Protein AF-K1UBP6-F1 (afdb_monomer)

Organism: NCBI:txid408170

Foldseek 3Di:
DDPPCPPPDFDWDADPPQRDIDTPDDPDDPDPDPDDDDPCVPVPPVDDPDDPDPVDDDRNGDDPDDDDDPD

pLDDT: mean 70.86, std 11.75, range [41.0, 87.31]

Solvent-accessible surface area (backbone atoms only — not comparable to full-atom values): 5371 Å² total; per-residue (Å²): 132,80,80,78,63,86,71,68,85,74,70,73,43,76,38,89,87,36,56,41,81,43,65,87,77,75,92,74,78,87,72,94,62,99,65,84,89,69,62,50,92,83,54,48,89,89,50,81,85,83,71,91,65,83,88,60,85,77,79,86,54,50,72,94,75,84,87,87,81,92,125

Secondary structure (DSSP, 8-state):
--GGGTTS-PPEEEETTTTEEEE----------SS----TTTS-SSS-------S--------S-------

Structure (mmCIF, N/CA/C/O backbone):
data_AF-K1UBP6-F1
#
_entry.id   AF-K1UBP6-F1
#
loop_
_atom_site.group_PDB
_atom_site.id
_atom_site.type_symbol
_atom_site.label_atom_id
_atom_site.label_alt_id
_atom_site.label_comp_id
_atom_site.label_asym_id
_atom_site.label_entity_id
_atom_site.label_seq_id
_atom_site.pdbx_PDB_ins_code
_atom_site.Cartn_x
_atom_site.Cartn_y
_atom_site.Cartn_z
_atom_site.occupancy
_atom_site.B_iso_or_equiv
_atom_site.auth_seq_id
_atom_site.auth_comp_id
_atom_site.auth_asym_id
_atom_site.auth_atom_id
_atom_site.pdbx_PDB_model_num
ATOM 1 N N . MET A 1 1 ? 7.911 15.904 26.340 1.00 41.00 1 MET A N 1
ATOM 2 C CA . MET A 1 1 ? 9.336 15.742 25.969 1.00 41.00 1 MET A CA 1
ATOM 3 C C . MET A 1 1 ? 9.366 15.073 24.598 1.00 41.00 1 MET A C 1
ATOM 5 O O . MET A 1 1 ? 8.888 13.961 24.503 1.00 41.00 1 MET A O 1
ATOM 9 N N . ARG A 1 2 ? 9.815 15.809 23.569 1.00 46.78 2 ARG A N 1
ATOM 10 C CA . ARG A 1 2 ? 10.203 15.411 22.193 1.00 46.78 2 ARG A CA 1
ATOM 11 C C . ARG A 1 2 ? 9.646 14.084 21.620 1.00 46.78 2 ARG A C 1
ATOM 13 O O . ARG A 1 2 ? 10.309 13.061 21.697 1.00 46.78 2 ARG A O 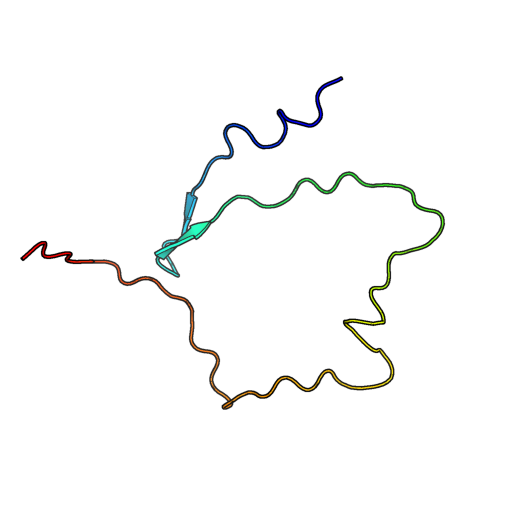1
ATOM 20 N N . GLU A 1 3 ? 8.503 14.146 20.931 1.00 52.69 3 GLU A N 1
ATOM 21 C CA . GLU A 1 3 ? 7.988 13.071 20.045 1.00 52.69 3 GLU A CA 1
ATOM 22 C C . GLU A 1 3 ? 8.770 12.947 18.715 1.00 52.69 3 GLU A C 1
ATOM 24 O O . GLU A 1 3 ? 8.630 11.975 17.977 1.00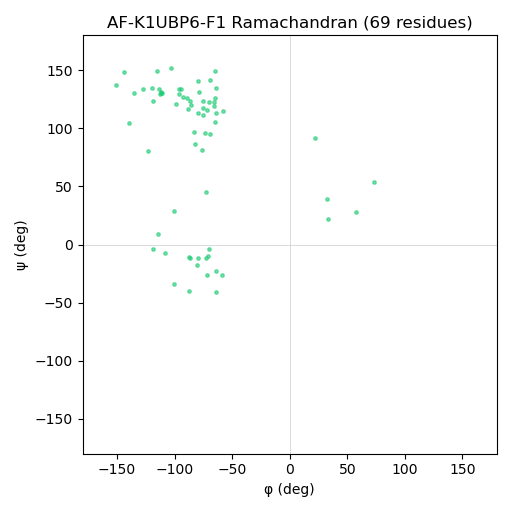 52.69 3 GLU A O 1
ATOM 29 N N . SER A 1 4 ? 9.624 13.923 18.400 1.00 55.41 4 SER A N 1
ATOM 30 C CA . SER A 1 4 ? 10.286 14.081 17.097 1.00 55.41 4 SER A CA 1
ATOM 31 C C . SER A 1 4 ? 11.508 13.182 16.857 1.00 55.41 4 SER A C 1
ATOM 33 O O . SER A 1 4 ? 11.977 13.103 15.724 1.00 55.41 4 SER A O 1
ATOM 35 N N . ASP A 1 5 ? 12.027 12.505 17.887 1.00 57.41 5 ASP A N 1
ATOM 36 C CA . ASP A 1 5 ? 13.204 11.623 17.770 1.00 57.41 5 ASP A CA 1
ATOM 37 C C . ASP A 1 5 ? 12.852 10.174 17.381 1.00 57.41 5 ASP A C 1
ATOM 39 O O . ASP A 1 5 ? 13.734 9.409 17.003 1.00 57.41 5 ASP A O 1
ATOM 43 N N . ALA A 1 6 ? 11.570 9.784 17.390 1.00 54.66 6 ALA A N 1
ATOM 44 C CA . ALA A 1 6 ? 11.129 8.407 17.106 1.00 54.66 6 ALA A CA 1
ATOM 45 C C . ALA A 1 6 ? 11.285 7.964 15.628 1.00 54.66 6 ALA A C 1
ATOM 47 O O . ALA A 1 6 ? 10.988 6.820 15.262 1.00 54.66 6 ALA A O 1
ATOM 48 N N . PHE A 1 7 ? 11.727 8.873 14.756 1.00 54.41 7 PHE A N 1
ATOM 49 C CA . PHE A 1 7 ? 11.868 8.653 13.313 1.00 54.41 7 PHE A CA 1
ATOM 50 C C . PHE A 1 7 ? 13.310 8.805 12.811 1.00 54.41 7 PHE A C 1
ATOM 52 O O . PHE A 1 7 ? 13.567 8.562 11.635 1.00 54.41 7 PHE A O 1
ATOM 59 N N . GLN A 1 8 ? 14.255 9.187 13.674 1.00 57.31 8 GLN A N 1
ATOM 60 C CA . GLN A 1 8 ? 15.646 9.391 13.277 1.00 57.31 8 GLN A CA 1
ATOM 61 C C . GLN A 1 8 ? 16.413 8.059 13.360 1.00 57.31 8 GLN A C 1
ATOM 63 O O . GLN A 1 8 ? 16.484 7.453 14.425 1.00 57.31 8 GLN A O 1
ATOM 68 N N . ASN A 1 9 ? 17.019 7.629 12.244 1.00 61.16 9 ASN A N 1
ATOM 69 C CA . ASN A 1 9 ? 17.873 6.430 12.110 1.00 61.16 9 ASN A CA 1
ATOM 70 C C . ASN A 1 9 ? 17.157 5.062 12.135 1.00 61.16 9 ASN A C 1
ATOM 72 O O . ASN A 1 9 ? 17.536 4.168 12.891 1.00 61.16 9 ASN A O 1
ATOM 76 N N . ARG A 1 10 ? 16.149 4.857 11.277 1.00 66.44 10 ARG A N 1
ATOM 77 C CA . ARG A 1 10 ? 15.582 3.514 11.053 1.00 66.44 10 ARG A CA 1
ATOM 78 C C . ARG A 1 10 ? 16.477 2.700 10.112 1.00 66.44 10 ARG A C 1
ATOM 80 O O . ARG A 1 10 ? 16.841 3.224 9.057 1.00 66.44 10 ARG A O 1
ATOM 87 N N . PRO A 1 11 ? 16.829 1.446 10.449 1.00 74.75 11 PRO A N 1
ATOM 88 C CA . PRO A 1 11 ? 17.568 0.594 9.532 1.00 74.75 11 PRO A CA 1
ATOM 89 C C . PRO A 1 11 ? 16.686 0.281 8.319 1.00 74.75 11 PRO A C 1
ATOM 91 O O . PRO A 1 11 ? 15.573 -0.225 8.453 1.00 74.75 11 PRO A O 1
ATOM 94 N N . VAL A 1 12 ? 17.181 0.616 7.130 1.00 79.50 12 VAL A N 1
ATOM 95 C CA . VAL A 1 12 ? 16.559 0.246 5.857 1.00 79.50 12 VAL A CA 1
ATOM 96 C C . VAL A 1 12 ? 17.253 -1.016 5.361 1.00 79.50 12 VAL A C 1
ATOM 98 O O . VAL A 1 12 ? 18.483 -1.062 5.312 1.00 79.50 12 VAL A O 1
ATOM 101 N N . SER A 1 13 ? 16.480 -2.034 4.995 1.00 84.31 13 SER A N 1
ATOM 102 C CA . SER A 1 13 ? 16.996 -3.284 4.437 1.00 84.31 13 SER A CA 1
ATOM 103 C C . SER A 1 13 ? 16.525 -3.459 2.996 1.00 84.31 13 SER A C 1
ATOM 105 O O . SER A 1 13 ? 15.470 -2.969 2.608 1.00 84.31 13 SER A O 1
ATOM 107 N N . MET A 1 14 ? 17.326 -4.121 2.167 1.00 86.06 14 MET A N 1
ATOM 108 C CA . MET A 1 14 ? 16.960 -4.398 0.779 1.00 86.06 14 MET A CA 1
ATOM 109 C C . MET A 1 14 ? 16.284 -5.763 0.697 1.00 86.06 14 MET A C 1
ATOM 111 O O . MET A 1 14 ? 16.870 -6.759 1.127 1.00 86.06 14 MET A O 1
ATOM 115 N N . ASN A 1 15 ? 15.095 -5.838 0.102 1.00 83.81 15 ASN A N 1
ATOM 116 C CA . ASN A 1 15 ? 14.426 -7.112 -0.113 1.00 83.81 15 ASN A CA 1
ATOM 117 C C . ASN A 1 15 ? 14.857 -7.727 -1.461 1.00 83.81 15 ASN A C 1
ATOM 119 O O . ASN A 1 15 ? 14.565 -7.182 -2.527 1.00 83.81 15 ASN A O 1
ATOM 123 N N . PRO A 1 16 ? 15.520 -8.900 -1.456 1.00 84.50 16 PRO A N 1
ATOM 124 C CA . PRO A 1 16 ? 16.046 -9.515 -2.673 1.00 84.50 16 PRO A CA 1
ATOM 125 C C . PRO A 1 16 ? 14.965 -10.079 -3.613 1.00 84.50 16 PRO A C 1
ATOM 127 O O . PRO A 1 16 ? 15.289 -10.478 -4.732 1.00 84.50 16 PRO A O 1
ATOM 130 N N . LYS A 1 17 ? 13.696 -10.160 -3.184 1.00 83.25 17 LYS A N 1
ATOM 131 C CA . LYS A 1 17 ? 12.584 -10.715 -3.977 1.00 83.25 17 LYS A CA 1
ATOM 132 C C . LYS A 1 17 ? 11.914 -9.680 -4.881 1.00 83.25 17 LYS A C 1
ATOM 134 O O . LYS A 1 17 ? 11.564 -10.014 -6.009 1.00 83.25 17 LYS A O 1
ATOM 139 N N . ASN A 1 18 ? 11.724 -8.455 -4.392 1.00 81.62 18 ASN A N 1
ATOM 140 C CA . ASN A 1 18 ? 11.110 -7.339 -5.131 1.00 81.62 18 ASN A CA 1
ATOM 141 C C . ASN A 1 18 ? 12.134 -6.254 -5.517 1.00 81.62 18 ASN A C 1
ATOM 143 O O . ASN A 1 18 ? 11.799 -5.348 -6.280 1.00 81.62 18 ASN A O 1
ATOM 147 N N . ASN A 1 19 ? 13.376 -6.369 -5.026 1.00 86.19 19 ASN A N 1
ATOM 148 C CA . ASN A 1 19 ? 14.446 -5.387 -5.188 1.00 86.19 19 ASN A CA 1
ATOM 149 C C . ASN A 1 19 ? 14.048 -3.998 -4.654 1.00 86.19 19 ASN A C 1
ATOM 151 O O . ASN A 1 19 ? 14.507 -2.979 -5.156 1.00 86.19 19 ASN A O 1
ATOM 155 N N . LEU A 1 20 ? 13.155 -3.951 -3.665 1.00 85.06 20 LEU A N 1
ATOM 156 C CA . LEU A 1 20 ? 12.719 -2.719 -3.023 1.00 85.06 20 LEU A CA 1
ATOM 157 C C . LEU A 1 20 ? 13.389 -2.560 -1.662 1.00 85.06 20 LEU A C 1
ATOM 159 O O . LEU A 1 20 ? 13.723 -3.533 -0.982 1.00 85.06 20 LEU A O 1
ATOM 163 N N . LEU A 1 21 ? 13.551 -1.304 -1.261 1.00 86.00 21 LEU A N 1
ATOM 164 C CA . LEU A 1 21 ? 13.944 -0.958 0.095 1.00 86.00 21 LEU A CA 1
ATOM 165 C C . LEU A 1 21 ? 12.742 -1.150 1.018 1.00 86.00 21 LEU A C 1
ATOM 167 O O . LEU A 1 21 ? 11.685 -0.558 0.806 1.00 86.00 21 LEU A O 1
ATOM 171 N N . GLU A 1 22 ? 12.922 -1.974 2.039 1.00 79.81 22 GLU A N 1
ATOM 172 C CA . GLU A 1 22 ? 11.940 -2.244 3.077 1.00 79.81 22 GLU A CA 1
ATOM 173 C C . GLU A 1 22 ? 12.441 -1.671 4.401 1.00 79.81 22 GLU A C 1
ATOM 175 O O . GLU A 1 22 ? 13.593 -1.858 4.810 1.00 79.81 22 GLU A O 1
ATOM 180 N N . ILE A 1 23 ? 11.555 -0.937 5.064 1.00 78.75 23 ILE A N 1
ATOM 181 C CA . ILE A 1 23 ? 11.753 -0.463 6.429 1.00 78.75 23 ILE A CA 1
ATOM 182 C C . ILE A 1 23 ? 11.089 -1.496 7.338 1.00 78.75 23 ILE A C 1
ATOM 184 O O . ILE A 1 23 ? 9.961 -1.906 7.069 1.00 78.75 23 ILE A O 1
ATOM 188 N N . GLU A 1 24 ? 11.761 -1.922 8.408 1.00 68.69 24 GLU A N 1
ATOM 189 C CA . GLU A 1 24 ? 11.088 -2.709 9.445 1.00 68.69 24 GLU A CA 1
ATOM 190 C C . GLU A 1 24 ? 9.993 -1.842 10.105 1.00 68.69 24 GLU A C 1
ATOM 192 O O . GLU A 1 24 ? 10.261 -0.823 10.745 1.00 68.69 24 GLU A O 1
ATOM 197 N N . GLU A 1 25 ? 8.739 -2.230 9.902 1.00 63.16 25 GLU A N 1
ATOM 198 C CA . GLU A 1 25 ? 7.505 -1.531 10.282 1.00 63.16 25 GLU A CA 1
ATOM 199 C C . GLU A 1 25 ? 6.716 -2.454 11.248 1.00 63.16 25 GLU A C 1
ATOM 201 O O . GLU A 1 25 ? 6.609 -3.643 10.977 1.00 63.16 25 GLU A O 1
ATOM 206 N N . HIS A 1 26 ? 6.125 -2.096 12.398 1.00 56.75 26 HIS A N 1
ATOM 207 C CA . HIS A 1 26 ? 5.908 -0.857 13.146 1.00 56.75 26 HIS A CA 1
ATOM 208 C C . HIS A 1 26 ? 5.828 -1.217 14.644 1.00 56.75 26 HIS A C 1
ATOM 210 O O . HIS A 1 26 ? 5.112 -2.153 15.011 1.00 56.75 26 HIS A O 1
ATOM 216 N N . MET A 1 27 ? 6.460 -0.450 15.537 1.00 52.59 27 MET A N 1
ATOM 217 C CA . MET A 1 27 ? 6.077 -0.514 16.952 1.00 52.59 27 MET A CA 1
ATOM 218 C C . MET A 1 27 ? 4.728 0.188 17.121 1.00 52.59 27 MET A C 1
ATOM 220 O O . MET A 1 27 ? 4.670 1.412 17.231 1.00 52.59 27 MET A O 1
ATOM 224 N N . TYR A 1 28 ? 3.638 -0.577 17.114 1.00 56.91 28 TYR A N 1
ATOM 225 C CA . TYR A 1 28 ? 2.353 -0.069 17.577 1.00 56.91 28 TYR A CA 1
ATOM 226 C C . TYR A 1 28 ? 2.429 0.052 19.094 1.00 56.91 28 TYR A C 1
ATOM 228 O O . TYR A 1 28 ? 2.588 -0.947 19.797 1.00 56.91 28 TYR A O 1
ATOM 236 N N . ILE A 1 29 ? 2.338 1.278 19.605 1.00 58.22 29 ILE A N 1
ATOM 237 C CA . ILE A 1 29 ? 2.058 1.460 21.024 1.00 58.22 29 ILE A CA 1
ATOM 238 C C . ILE A 1 29 ? 0.639 0.929 21.221 1.00 58.22 29 ILE A C 1
ATOM 240 O O . ILE A 1 29 ? -0.294 1.389 20.563 1.00 58.22 29 ILE A O 1
ATOM 244 N N . LEU A 1 30 ? 0.503 -0.095 22.061 1.00 67.12 30 LEU A N 1
ATOM 245 C CA . LEU A 1 30 ? -0.798 -0.583 22.494 1.00 67.12 30 LEU A CA 1
ATOM 246 C C . LEU A 1 30 ? -1.448 0.537 23.303 1.00 67.12 30 LEU A C 1
ATOM 248 O O . LEU A 1 30 ? -1.023 0.818 24.421 1.00 67.12 30 LEU A O 1
ATOM 252 N N . ASP A 1 31 ? -2.424 1.197 22.693 1.00 67.12 31 ASP A N 1
ATOM 253 C CA . ASP A 1 31 ? -3.228 2.230 23.331 1.00 67.12 31 ASP A CA 1
ATOM 254 C C . ASP A 1 31 ? -4.552 1.603 23.777 1.00 67.12 31 ASP A C 1
ATOM 256 O O . ASP A 1 31 ? -5.275 1.013 22.965 1.00 67.12 31 ASP A O 1
ATOM 260 N N . ASP A 1 32 ? -4.839 1.670 25.077 1.00 76.50 32 ASP A N 1
ATOM 261 C CA . ASP A 1 32 ? -6.074 1.137 25.656 1.00 76.50 32 ASP A CA 1
ATOM 262 C C . ASP A 1 32 ? -7.190 2.169 25.470 1.00 76.50 32 ASP A C 1
ATOM 264 O O . ASP A 1 32 ? -7.414 3.054 26.297 1.00 76.50 32 ASP A O 1
ATOM 268 N N . VAL A 1 33 ? -7.839 2.108 24.307 1.00 75.62 33 VAL A N 1
ATOM 269 C CA . VAL A 1 33 ? -8.920 3.022 23.931 1.00 75.62 33 VAL A CA 1
ATOM 270 C C . VAL A 1 33 ? -10.285 2.404 24.230 1.00 7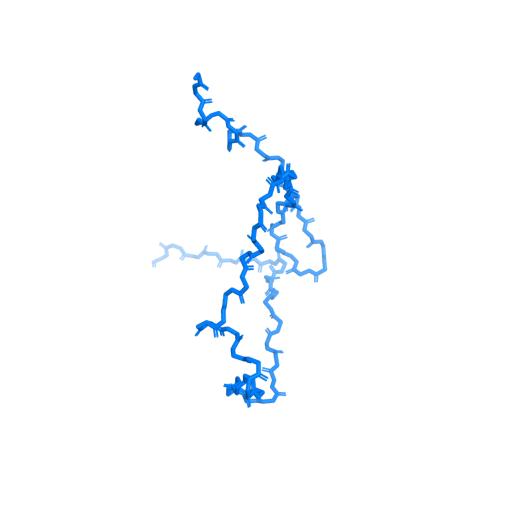5.62 33 VAL A C 1
ATOM 272 O O . VAL A 1 33 ? -10.579 1.282 23.824 1.00 75.62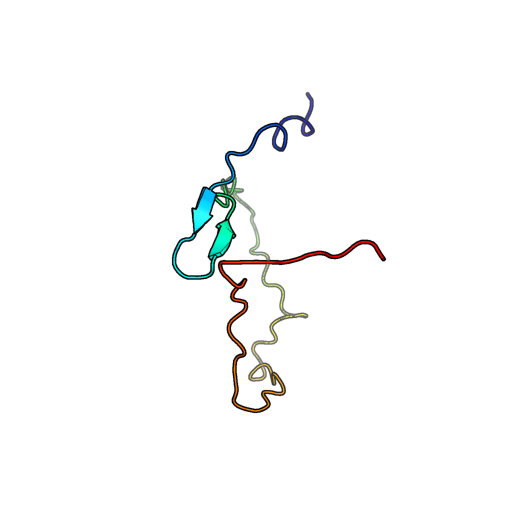 33 VAL A O 1
ATOM 275 N N . GLU A 1 34 ? -11.182 3.172 24.855 1.00 81.56 34 GLU A N 1
ATOM 276 C CA . GLU A 1 34 ? -12.544 2.713 25.190 1.00 81.56 34 GLU A CA 1
ATOM 277 C C . GLU A 1 34 ? -13.369 2.284 23.961 1.00 81.56 34 GLU A C 1
ATOM 279 O O . GLU A 1 34 ? -14.302 1.485 24.069 1.00 81.56 34 GLU A O 1
ATOM 284 N N . LYS A 1 35 ? -13.055 2.825 22.774 1.00 81.06 35 LYS A N 1
ATOM 285 C CA . LYS A 1 35 ? -13.768 2.527 21.528 1.00 81.06 35 LYS A CA 1
ATOM 286 C C . LYS A 1 35 ? -12.795 2.277 20.374 1.00 81.06 35 LYS A C 1
ATOM 288 O O . LYS A 1 35 ? -11.952 3.130 20.100 1.00 81.06 35 LYS A O 1
ATOM 293 N N . PRO A 1 36 ? -12.966 1.180 19.614 1.00 77.31 36 PRO A N 1
ATOM 294 C CA . PRO A 1 36 ? -12.095 0.881 18.487 1.00 77.31 36 PRO A CA 1
ATOM 295 C C . PRO A 1 36 ? -12.302 1.864 17.328 1.00 77.31 36 PRO A C 1
ATOM 297 O O . PRO A 1 36 ? -13.436 2.227 16.985 1.00 77.31 36 PRO A O 1
ATOM 300 N N . ASN A 1 37 ? -11.204 2.243 16.671 1.00 79.06 37 ASN A N 1
ATOM 301 C CA . ASN A 1 37 ? -11.241 2.983 15.416 1.00 79.06 37 ASN A CA 1
ATOM 302 C C . ASN A 1 37 ? -11.521 2.024 14.251 1.00 79.06 37 ASN A C 1
ATOM 304 O O . ASN A 1 37 ? -10.729 1.145 13.931 1.00 79.06 37 ASN A O 1
ATOM 308 N N . VAL A 1 38 ? -12.685 2.185 13.637 1.00 72.56 38 VAL A N 1
ATOM 309 C CA . VAL A 1 38 ? -13.288 1.202 12.727 1.00 72.56 38 VAL A CA 1
ATOM 310 C C . VAL A 1 38 ? -13.386 1.694 11.283 1.00 72.56 38 VAL A C 1
ATOM 312 O O . VAL A 1 38 ? -14.026 1.028 10.485 1.00 72.56 38 VAL A O 1
ATOM 315 N N . PHE A 1 39 ? -12.779 2.844 10.943 1.00 74.44 39 PHE A N 1
ATOM 316 C CA . PHE A 1 39 ? -12.623 3.405 9.580 1.00 74.44 39 PHE A CA 1
ATOM 317 C C . PHE A 1 39 ? -13.764 3.107 8.581 1.00 74.44 39 PHE A C 1
ATOM 319 O O . PHE A 1 39 ? -13.534 2.880 7.393 1.00 74.44 39 PHE A O 1
ATOM 326 N N . ARG A 1 40 ? -15.019 3.143 9.044 1.00 71.56 40 ARG A N 1
ATOM 327 C CA . ARG A 1 40 ? -16.190 2.668 8.282 1.00 71.56 40 ARG A CA 1
ATOM 328 C C . ARG A 1 40 ? -16.466 3.472 7.012 1.00 71.56 40 ARG A C 1
ATOM 330 O O . ARG A 1 40 ? -17.100 2.963 6.101 1.00 71.56 40 ARG A O 1
ATOM 337 N N . ASN A 1 41 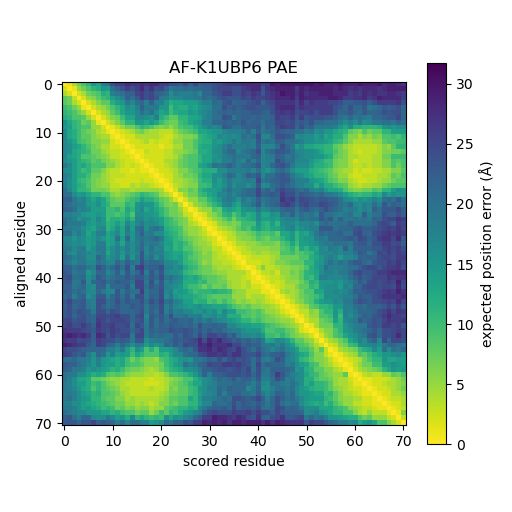? -15.978 4.712 6.959 1.00 71.00 41 ASN A N 1
ATOM 338 C CA . ASN A 1 41 ? -16.080 5.583 5.787 1.00 71.00 41 ASN A CA 1
ATOM 339 C C . ASN A 1 41 ? -15.170 5.125 4.639 1.00 71.00 41 ASN A C 1
ATOM 341 O O . ASN A 1 41 ? -15.446 5.433 3.487 1.00 71.00 41 ASN A O 1
ATOM 345 N N . MET A 1 42 ? -14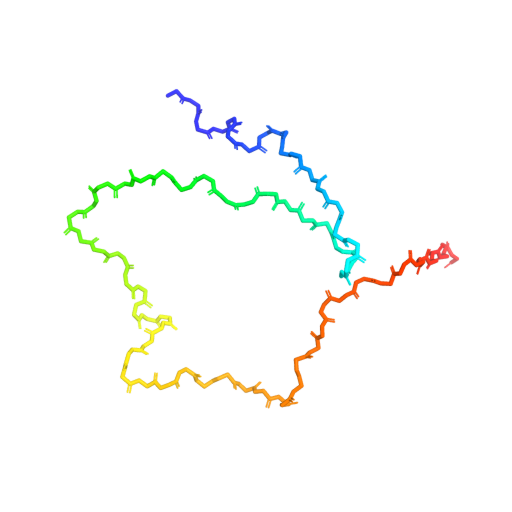.077 4.428 4.961 1.00 69.94 42 MET A N 1
ATOM 346 C CA . MET A 1 42 ? -13.105 3.928 3.987 1.00 69.94 42 MET A CA 1
ATOM 347 C C . MET A 1 42 ? -13.319 2.439 3.695 1.00 69.94 42 MET A C 1
ATOM 349 O O . MET A 1 42 ? -13.143 2.005 2.561 1.00 69.94 42 MET A 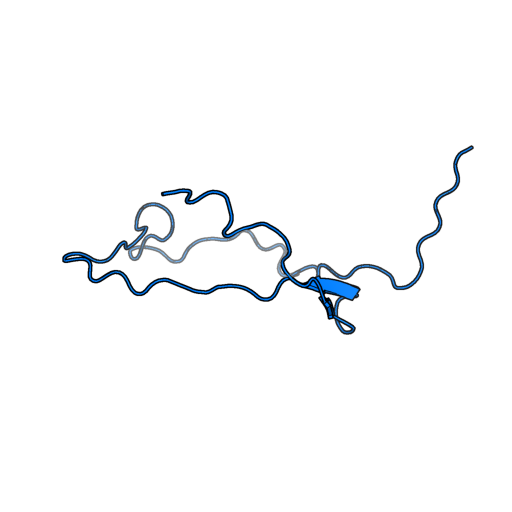O 1
ATOM 353 N N . PHE A 1 43 ? -13.753 1.675 4.702 1.00 69.25 43 PHE A N 1
ATOM 354 C CA . PHE A 1 43 ? -14.085 0.255 4.594 1.00 69.25 43 PHE A CA 1
ATOM 355 C C . PHE A 1 43 ? -15.533 0.028 5.040 1.00 69.25 43 PHE A C 1
ATOM 357 O O . PHE A 1 43 ? -15.778 -0.340 6.195 1.00 69.25 43 PHE A O 1
ATOM 364 N N . PRO A 1 44 ? -16.515 0.295 4.162 1.00 75.19 44 PRO A N 1
ATOM 365 C CA . PRO A 1 44 ? -17.906 0.024 4.481 1.00 75.19 44 PRO A CA 1
ATOM 366 C C . PRO A 1 44 ? -18.113 -1.484 4.675 1.00 75.19 44 PRO A C 1
ATOM 368 O O . PRO A 1 44 ? -17.646 -2.296 3.886 1.00 75.19 44 PRO A O 1
ATOM 371 N N . TYR A 1 45 ? -18.837 -1.869 5.728 1.00 74.81 45 TYR A N 1
ATOM 372 C CA . TYR A 1 45 ? -19.198 -3.277 5.977 1.00 74.81 45 TYR A CA 1
ATOM 373 C C . TYR A 1 45 ? -20.481 -3.703 5.261 1.00 74.81 45 TYR A C 1
ATOM 375 O O . TYR A 1 45 ? -20.820 -4.883 5.235 1.00 74.81 45 TYR A O 1
ATOM 383 N N . SER A 1 46 ? -21.218 -2.734 4.721 1.00 80.44 46 SER A N 1
ATOM 384 C CA . SER A 1 46 ? -22.469 -2.952 3.997 1.00 80.44 46 SER A CA 1
ATOM 385 C C . SER A 1 46 ? -22.252 -3.395 2.554 1.00 80.44 46 SER A C 1
ATOM 387 O O . SER A 1 46 ? -23.180 -3.901 1.931 1.00 80.44 46 SER A O 1
ATOM 389 N N . GLU A 1 47 ? -21.054 -3.196 2.009 1.00 74.38 47 GLU A N 1
ATOM 390 C CA . GLU A 1 47 ? -20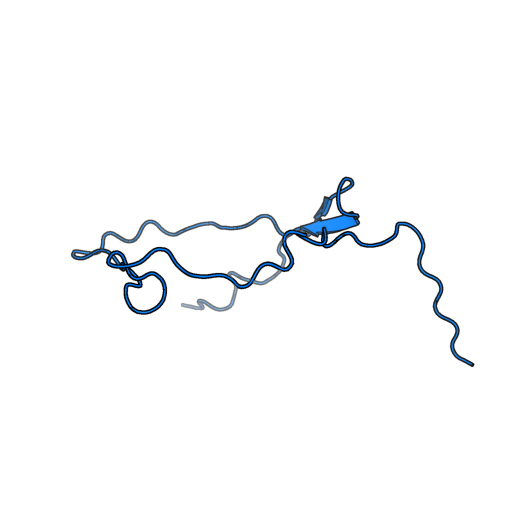.744 -3.522 0.626 1.00 74.38 47 GLU A CA 1
ATOM 391 C C . GLU A 1 47 ? -19.317 -4.036 0.487 1.00 74.38 47 GLU A C 1
ATOM 393 O O . GLU A 1 47 ? -18.415 -3.656 1.229 1.00 74.38 47 GLU A O 1
ATOM 398 N N . ILE A 1 48 ? -19.117 -4.923 -0.484 1.00 70.38 48 ILE A N 1
ATOM 399 C CA . ILE A 1 48 ? -17.780 -5.385 -0.839 1.00 70.38 48 ILE A CA 1
ATOM 400 C C . ILE A 1 48 ? -17.067 -4.196 -1.501 1.00 70.38 48 ILE A C 1
ATOM 402 O O . ILE A 1 48 ? -17.586 -3.692 -2.503 1.00 70.38 48 ILE A O 1
ATOM 406 N N . PRO A 1 49 ? -15.907 -3.740 -0.990 1.00 62.31 49 PRO A N 1
ATOM 407 C CA . PRO A 1 49 ? -15.174 -2.632 -1.589 1.00 62.31 49 PRO A CA 1
ATOM 408 C C . PRO A 1 49 ? -14.825 -2.975 -3.042 1.00 62.31 49 PRO A C 1
ATOM 410 O O . PRO A 1 49 ? -14.091 -3.925 -3.319 1.00 62.31 49 PRO A O 1
ATOM 413 N N . LYS A 1 50 ? -15.396 -2.222 -3.988 1.00 65.50 50 LYS A N 1
ATOM 414 C CA . LYS A 1 50 ? -15.194 -2.443 -5.423 1.00 65.50 50 LYS A CA 1
ATOM 415 C C . LYS A 1 50 ? -13.904 -1.765 -5.853 1.00 65.50 50 LYS A C 1
ATOM 417 O O . LYS A 1 50 ? -13.877 -0.570 -6.127 1.00 65.50 50 LYS A O 1
ATOM 422 N N . ILE A 1 51 ? -12.834 -2.541 -5.913 1.00 64.25 51 ILE A N 1
ATOM 423 C CA . ILE A 1 51 ? -11.580 -2.111 -6.521 1.00 64.25 51 ILE A CA 1
ATOM 424 C C . ILE A 1 51 ? -11.693 -2.412 -8.025 1.00 64.25 51 ILE A C 1
ATOM 426 O O . ILE A 1 51 ? -11.907 -3.575 -8.377 1.00 64.25 51 ILE A O 1
ATOM 430 N N . PRO A 1 52 ? -11.594 -1.419 -8.929 1.00 52.56 52 PRO A N 1
ATOM 431 C CA . PRO A 1 52 ? -11.524 -1.693 -10.357 1.00 52.56 52 PRO A CA 1
ATOM 432 C C . PRO A 1 52 ? -10.177 -2.357 -10.661 1.00 52.56 52 PRO A C 1
ATOM 434 O O . PRO A 1 52 ? -9.155 -1.692 -10.819 1.00 52.56 52 PRO A O 1
ATOM 437 N N . PHE A 1 53 ? -10.166 -3.686 -10.709 1.00 56.88 53 PHE A N 1
ATOM 438 C CA . PHE A 1 53 ? -9.022 -4.448 -11.181 1.00 56.88 53 PHE A CA 1
ATOM 439 C C . PHE A 1 53 ? -9.150 -4.646 -12.690 1.00 56.88 53 PHE A C 1
ATOM 441 O O . PHE A 1 53 ? -10.122 -5.219 -13.170 1.00 56.88 53 PHE A O 1
ATOM 448 N N . ASN A 1 54 ? -8.119 -4.272 -13.445 1.00 59.34 54 ASN A N 1
ATOM 449 C CA . ASN A 1 54 ? -7.863 -4.884 -14.751 1.00 59.34 54 ASN A CA 1
ATOM 450 C C . ASN A 1 54 ? -7.326 -6.318 -14.548 1.00 59.34 54 ASN A C 1
ATOM 452 O O . ASN A 1 54 ? -6.284 -6.627 -15.106 1.00 59.34 54 ASN A O 1
ATOM 456 N N . ASP A 1 55 ? -7.929 -7.131 -13.664 1.00 60.28 55 ASP A N 1
ATOM 457 C CA . ASP A 1 55 ? -7.561 -8.503 -13.229 1.00 60.28 55 ASP A CA 1
ATOM 458 C C . ASP A 1 55 ? -6.058 -8.856 -13.166 1.00 60.28 55 ASP A C 1
ATOM 460 O O . ASP A 1 55 ? -5.648 -10.015 -13.222 1.00 60.28 55 ASP A O 1
ATOM 464 N N . ARG A 1 56 ? -5.195 -7.851 -13.056 1.00 62.50 56 ARG A N 1
ATOM 465 C CA . ARG A 1 56 ? -3.746 -7.966 -13.135 1.00 62.50 56 ARG A CA 1
ATOM 466 C C . ARG A 1 56 ? -3.177 -7.057 -12.075 1.00 62.50 56 ARG A C 1
ATOM 468 O O . ARG A 1 56 ? -3.159 -5.836 -12.213 1.00 62.50 56 ARG A O 1
ATOM 475 N N . ILE A 1 57 ? -2.711 -7.680 -11.008 1.00 61.31 57 ILE A N 1
ATOM 476 C CA . ILE A 1 57 ? -1.863 -7.021 -10.029 1.00 61.31 57 ILE A CA 1
ATOM 477 C C . ILE A 1 57 ? -0.489 -6.906 -10.686 1.00 61.31 57 ILE A C 1
ATOM 479 O O . ILE A 1 57 ? 0.160 -7.921 -10.938 1.00 61.31 57 ILE A O 1
ATOM 483 N N . VAL A 1 58 ? -0.063 -5.686 -11.013 1.00 59.50 58 VAL A N 1
ATOM 484 C CA . VAL A 1 58 ? 1.314 -5.456 -11.458 1.00 59.50 58 VAL A CA 1
ATOM 485 C C . VAL A 1 58 ? 2.202 -5.532 -10.215 1.00 59.50 58 VAL A C 1
ATOM 487 O O . VAL A 1 58 ? 2.008 -4.737 -9.292 1.00 59.50 58 VAL A O 1
ATOM 490 N N . PRO A 1 59 ? 3.140 -6.492 -10.136 1.00 63.66 59 PRO A N 1
ATOM 491 C CA . PRO A 1 59 ? 4.075 -6.532 -9.027 1.00 63.66 59 PRO A CA 1
ATOM 492 C C . PRO A 1 59 ? 4.963 -5.287 -9.095 1.00 63.66 59 PRO A C 1
ATOM 494 O O . PRO A 1 59 ? 5.583 -5.008 -10.122 1.00 63.66 59 PRO A O 1
ATOM 497 N N . HIS A 1 60 ? 5.011 -4.535 -7.999 1.00 70.69 60 HIS A N 1
ATOM 498 C CA . HIS A 1 60 ? 5.910 -3.397 -7.850 1.00 70.69 60 HIS A CA 1
ATOM 499 C C . HIS A 1 60 ? 7.313 -3.951 -7.579 1.00 70.69 60 HIS A C 1
ATOM 501 O O . HIS A 1 60 ? 7.719 -4.077 -6.432 1.00 70.69 60 HIS A O 1
ATOM 507 N N . ASN A 1 61 ? 8.019 -4.362 -8.630 1.00 81.75 61 ASN A N 1
ATOM 508 C CA . ASN A 1 61 ? 9.386 -4.863 -8.530 1.00 81.75 61 ASN A CA 1
ATOM 509 C C . ASN A 1 61 ? 10.330 -3.870 -9.204 1.00 81.75 61 ASN A C 1
ATOM 511 O O . ASN A 1 61 ? 10.098 -3.474 -10.348 1.00 81.75 61 ASN A O 1
ATOM 515 N N . MET A 1 62 ? 11.409 -3.494 -8.524 1.00 85.81 62 MET A N 1
ATOM 516 C CA . MET A 1 62 ? 12.477 -2.717 -9.147 1.00 85.81 62 MET A CA 1
ATOM 517 C C . MET A 1 62 ? 13.381 -3.662 -9.968 1.00 85.81 62 MET A C 1
ATOM 519 O O . MET A 1 62 ? 13.666 -4.782 -9.535 1.00 85.81 62 MET A O 1
ATOM 523 N N . PRO A 1 63 ? 13.853 -3.255 -11.160 1.00 82.00 63 PRO A N 1
ATOM 524 C CA . PRO A 1 63 ? 14.878 -4.005 -11.889 1.00 82.00 63 PRO A CA 1
ATOM 525 C C . PRO A 1 63 ? 16.212 -4.031 -11.124 1.00 82.00 63 PRO A C 1
ATOM 527 O O . PRO A 1 63 ? 16.535 -3.083 -10.415 1.00 82.00 63 PRO A O 1
ATOM 530 N N . LYS A 1 64 ? 16.996 -5.110 -11.284 1.00 84.19 64 LYS A N 1
ATOM 531 C CA . LYS A 1 64 ? 18.308 -5.276 -10.621 1.00 84.19 64 LYS A CA 1
ATOM 532 C C . LYS A 1 64 ? 19.332 -4.237 -11.062 1.00 84.19 64 LYS A C 1
ATOM 534 O O . LYS A 1 64 ? 20.064 -3.712 -10.232 1.00 84.19 64 LYS A O 1
ATOM 539 N N . ASP A 1 65 ? 19.338 -3.944 -12.355 1.00 87.31 65 ASP A N 1
ATOM 540 C CA . ASP A 1 65 ? 20.256 -3.005 -12.980 1.00 87.31 65 ASP A CA 1
ATOM 541 C C . ASP A 1 65 ? 19.464 -1.795 -13.486 1.00 87.31 65 ASP A C 1
ATOM 543 O O . ASP A 1 65 ? 18.406 -1.948 -14.104 1.00 87.31 65 ASP A O 1
ATOM 547 N N . ILE A 1 66 ? 19.969 -0.591 -13.209 1.00 86.88 66 ILE A N 1
ATOM 548 C CA . ILE A 1 66 ? 19.422 0.672 -13.713 1.00 86.88 66 ILE A CA 1
ATOM 549 C C . ILE A 1 66 ? 20.554 1.451 -14.370 1.00 86.88 66 ILE A C 1
ATOM 551 O O . ILE A 1 66 ? 21.629 1.609 -13.792 1.00 86.88 66 ILE A O 1
ATOM 555 N N . TRP A 1 67 ? 20.282 1.979 -15.560 1.00 87.06 67 TRP A N 1
ATOM 556 C CA . TRP A 1 67 ? 21.167 2.902 -16.258 1.00 87.06 67 TRP A CA 1
ATOM 557 C C . TRP A 1 67 ? 20.502 4.270 -16.314 1.00 87.06 67 TRP A C 1
ATOM 559 O O . TRP A 1 67 ? 19.342 4.385 -16.707 1.00 87.06 67 TRP A O 1
ATOM 569 N N . ILE A 1 68 ? 21.240 5.300 -15.917 1.00 84.81 68 ILE A N 1
ATOM 570 C CA . ILE A 1 68 ? 20.833 6.696 -16.060 1.00 84.81 68 ILE A CA 1
ATOM 571 C C . ILE A 1 68 ? 21.883 7.348 -16.949 1.00 84.81 68 ILE A C 1
ATOM 573 O O . ILE A 1 68 ? 23.073 7.279 -16.650 1.00 84.81 68 ILE A O 1
ATOM 577 N N . THR A 1 69 ? 21.441 7.938 -18.052 1.00 85.19 69 THR A N 1
ATOM 578 C CA . THR A 1 69 ? 22.282 8.721 -18.960 1.00 85.19 69 THR A CA 1
ATOM 579 C C . THR A 1 69 ? 21.867 10.181 -18.852 1.00 85.19 69 THR A C 1
ATOM 581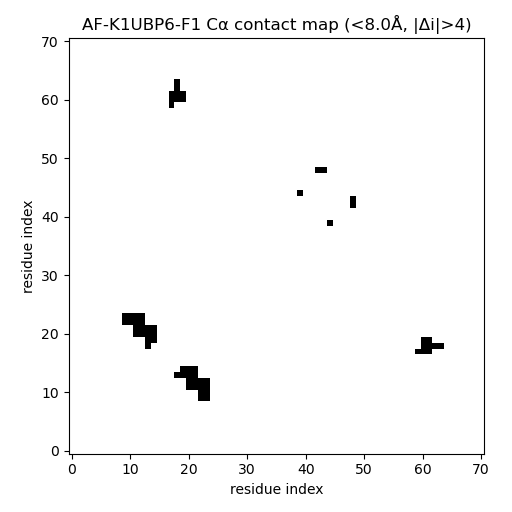 O O . THR A 1 69 ? 20.679 10.481 -18.933 1.00 85.19 69 THR A O 1
ATOM 584 N N . ASP A 1 70 ? 22.827 11.075 -18.664 1.00 80.69 70 ASP A N 1
ATOM 585 C CA . ASP A 1 70 ? 22.659 12.504 -18.380 1.00 80.69 70 ASP A CA 1
ATOM 586 C C . ASP A 1 70 ? 22.861 13.403 -19.618 1.00 80.69 70 ASP A C 1
ATOM 588 O O . ASP A 1 70 ? 23.290 14.546 -19.486 1.00 80.69 70 ASP A O 1
ATOM 592 N N . THR A 1 71 ? 22.580 12.885 -20.822 1.00 60.28 71 THR A N 1
ATOM 593 C CA . THR A 1 71 ? 22.722 13.634 -22.089 1.00 60.28 71 THR A CA 1
ATOM 594 C C . THR A 1 71 ? 21.609 14.652 -22.302 1.00 60.28 71 THR A C 1
ATOM 596 O O . THR A 1 71 ? 20.429 14.285 -22.102 1.00 60.28 71 THR A O 1
#

Radius of gyration: 19.75 Å; Cα contacts (8 Å, |Δi|>4): 31; chains: 1; bounding box: 45×26×48 Å

Sequence (71 aa):
MRESDAFQNRPVSMNPKNNLLEIEEHMYILDDVEKPNVFRNMFPYSEIPKIPFNDRIVPHNMPKDIWITDT

Mean predicted aligned error: 14.79 Å